Protein AF-A0A257W7K9-F1 (afdb_monomer_lite)

Secondary structure (DSSP, 8-state):
--GGGSTHHHHHHHHHHHHHT--HHHHHHHHHHHHHHHHHHHHHHHHHHHHS-HHHHHHHHHHHHHHHHHHHHHHHHHHTT---TTS----TT-------

pLDDT: mean 70.28, std 15.48, range [39.56, 90.56]

Structure (mmCIF, N/CA/C/O backbone):
data_AF-A0A257W7K9-F1
#
_entry.id   AF-A0A257W7K9-F1
#
loop_
_atom_site.group_PDB
_atom_site.id
_atom_site.type_symbol
_atom_site.label_atom_id
_atom_site.label_alt_id
_atom_site.label_comp_id
_atom_site.label_asym_id
_atom_site.label_entity_id
_atom_site.label_seq_id
_atom_site.pdbx_PDB_ins_code
_atom_site.Cartn_x
_atom_site.Cartn_y
_atom_site.Cartn_z
_atom_site.occupancy
_atom_site.B_iso_or_equiv
_atom_site.auth_seq_id
_atom_site.auth_comp_id
_atom_site.auth_asym_id
_atom_site.auth_atom_id
_atom_site.pdbx_PDB_model_num
ATOM 1 N N . MET A 1 1 ? -0.202 -13.716 13.902 1.00 43.31 1 MET A N 1
ATOM 2 C CA . MET A 1 1 ? 0.554 -12.586 13.317 1.00 43.31 1 MET A CA 1
ATOM 3 C C . MET A 1 1 ? 0.371 -12.616 11.801 1.00 43.31 1 MET A C 1
ATOM 5 O O . MET A 1 1 ? 1.216 -13.144 11.098 1.00 43.31 1 MET A O 1
ATOM 9 N N . LEU A 1 2 ? -0.769 -12.143 11.288 1.00 45.72 2 LEU A N 1
ATOM 10 C CA . LEU A 1 2 ? -1.104 -12.232 9.858 1.00 45.72 2 LEU A CA 1
ATOM 11 C C . LEU A 1 2 ? -0.801 -10.900 9.144 1.00 45.72 2 LEU A C 1
ATOM 13 O O . LEU A 1 2 ? -1.652 -10.325 8.476 1.00 45.72 2 LEU A O 1
ATOM 17 N N . ASN A 1 3 ? 0.429 -10.395 9.295 1.00 48.38 3 ASN A N 1
ATOM 18 C CA . ASN A 1 3 ? 0.924 -9.214 8.568 1.00 48.38 3 ASN A CA 1
ATOM 19 C C . ASN A 1 3 ? 1.201 -9.513 7.074 1.00 48.38 3 ASN A C 1
ATOM 21 O O . ASN A 1 3 ? 1.876 -8.740 6.410 1.00 48.38 3 ASN A O 1
ATOM 25 N N . GLY A 1 4 ? 0.687 -10.621 6.527 1.00 48.12 4 GLY A N 1
ATOM 26 C CA . GLY A 1 4 ? 0.821 -10.965 5.105 1.00 48.12 4 GLY A CA 1
ATOM 27 C C . GLY A 1 4 ? -0.026 -10.091 4.172 1.00 48.12 4 GLY A C 1
ATOM 28 O O . GLY A 1 4 ? 0.243 -10.048 2.979 1.00 48.12 4 GLY A O 1
ATOM 29 N N . LEU A 1 5 ? -1.017 -9.370 4.718 1.00 49.22 5 LEU A N 1
ATOM 30 C CA . LEU A 1 5 ? -1.832 -8.374 4.002 1.00 49.22 5 LEU A CA 1
ATOM 31 C C . LEU A 1 5 ? -1.401 -6.927 4.300 1.00 49.22 5 LEU A C 1
ATOM 33 O O . LEU A 1 5 ? -1.992 -5.977 3.789 1.00 49.22 5 LEU A O 1
ATOM 37 N N . LEU A 1 6 ? -0.380 -6.744 5.145 1.00 50.25 6 LEU A N 1
ATOM 38 C CA . LEU A 1 6 ? 0.393 -5.508 5.111 1.00 50.25 6 LEU A CA 1
ATOM 39 C C . LEU A 1 6 ? 1.138 -5.490 3.766 1.00 50.25 6 LEU A C 1
ATOM 41 O O . LEU A 1 6 ? 1.423 -6.563 3.244 1.00 50.25 6 LEU A O 1
ATOM 45 N N . PRO A 1 7 ? 1.432 -4.314 3.195 1.00 56.66 7 PRO A N 1
ATOM 46 C CA . PRO A 1 7 ? 1.748 -4.046 1.777 1.00 56.66 7 PRO A CA 1
ATOM 47 C C . PRO A 1 7 ? 2.897 -4.829 1.108 1.00 56.66 7 PRO A C 1
ATOM 49 O O . PRO A 1 7 ? 3.266 -4.517 -0.019 1.00 56.66 7 PRO A O 1
ATOM 52 N N . CYS A 1 8 ? 3.425 -5.872 1.740 1.00 66.44 8 CYS A N 1
ATOM 53 C CA . CYS A 1 8 ? 4.340 -6.861 1.192 1.00 66.44 8 CYS A CA 1
ATOM 54 C C . CYS A 1 8 ? 3.896 -7.390 -0.184 1.00 66.44 8 CYS A C 1
ATOM 56 O O . CYS A 1 8 ? 4.731 -7.501 -1.071 1.00 66.44 8 CYS A O 1
ATOM 58 N N . GLY A 1 9 ? 2.592 -7.613 -0.411 1.00 68.75 9 GLY A N 1
ATOM 59 C CA . GLY A 1 9 ? 2.073 -8.003 -1.731 1.00 68.75 9 GLY A CA 1
ATOM 60 C C . GLY A 1 9 ? 2.216 -6.914 -2.805 1.00 68.75 9 GLY A C 1
ATOM 61 O O . GLY A 1 9 ? 2.636 -7.206 -3.918 1.00 68.75 9 GLY A O 1
ATOM 62 N N . LEU A 1 10 ? 1.939 -5.648 -2.470 1.00 72.62 10 LEU A N 1
ATOM 63 C CA . LEU A 1 10 ? 2.093 -4.518 -3.401 1.00 72.62 10 LEU A CA 1
ATOM 64 C C . LEU A 1 10 ? 3.564 -4.262 -3.736 1.00 72.62 10 LEU A C 1
ATOM 66 O O . LEU A 1 10 ? 3.902 -4.009 -4.888 1.00 72.62 10 LEU A O 1
ATOM 70 N N . VAL A 1 11 ? 4.439 -4.367 -2.735 1.00 78.06 11 VAL A N 1
ATOM 71 C CA . VAL A 1 11 ? 5.884 -4.235 -2.934 1.00 78.06 11 VAL A CA 1
ATOM 72 C C . VAL A 1 11 ? 6.419 -5.409 -3.753 1.00 78.06 11 VAL A C 1
ATOM 74 O O . VAL A 1 11 ? 7.195 -5.185 -4.671 1.00 78.06 11 VAL A O 1
ATOM 77 N N . TYR A 1 12 ? 5.971 -6.642 -3.499 1.00 79.19 12 TYR A N 1
ATOM 78 C CA . TYR A 1 12 ? 6.364 -7.807 -4.298 1.00 79.19 12 TYR A CA 1
ATOM 79 C C . TYR A 1 12 ? 6.010 -7.626 -5.778 1.00 79.19 12 TYR A C 1
ATOM 81 O O . TYR A 1 12 ? 6.867 -7.809 -6.639 1.00 79.19 12 TYR A O 1
ATOM 89 N N . LEU A 1 13 ? 4.792 -7.156 -6.068 1.00 76.25 13 LEU A N 1
ATOM 90 C CA . LEU A 1 13 ? 4.367 -6.826 -7.431 1.00 76.25 13 LEU A CA 1
ATOM 91 C C . LEU A 1 13 ? 5.210 -5.703 -8.055 1.00 76.25 13 LEU A C 1
ATOM 93 O O . LEU A 1 13 ? 5.559 -5.799 -9.228 1.00 76.25 13 LEU A O 1
ATOM 97 N N . ALA A 1 14 ? 5.574 -4.676 -7.281 1.00 80.94 14 ALA A N 1
ATOM 98 C CA . ALA A 1 14 ? 6.424 -3.580 -7.750 1.00 80.94 14 ALA A CA 1
ATOM 99 C C . ALA A 1 14 ? 7.847 -4.044 -8.102 1.00 80.94 14 ALA A C 1
ATOM 101 O O . ALA A 1 14 ? 8.450 -3.578 -9.069 1.00 80.94 14 ALA A O 1
ATOM 102 N N . ILE A 1 15 ? 8.394 -4.984 -7.329 1.00 77.69 15 ILE A N 1
ATOM 103 C CA . ILE A 1 15 ? 9.699 -5.570 -7.627 1.00 77.69 15 ILE A CA 1
ATOM 104 C C . ILE A 1 15 ? 9.590 -6.414 -8.908 1.00 77.69 15 ILE A C 1
ATOM 106 O O . ILE A 1 15 ? 10.401 -6.246 -9.818 1.00 77.69 15 ILE A O 1
ATOM 110 N N . SER A 1 16 ? 8.554 -7.249 -9.036 1.00 81.00 16 SER A N 1
ATOM 111 C CA . SER A 1 16 ? 8.305 -8.038 -10.250 1.00 81.00 16 SER A CA 1
ATOM 112 C C . SER A 1 16 ? 8.140 -7.168 -11.504 1.00 81.00 16 SER A C 1
ATOM 114 O O . SER A 1 16 ? 8.746 -7.473 -12.528 1.00 81.00 16 SER A O 1
ATOM 116 N N . SER A 1 17 ? 7.398 -6.057 -11.440 1.00 78.25 17 SER A N 1
ATOM 117 C CA . SER A 1 17 ? 7.236 -5.140 -12.581 1.00 78.25 17 SER A CA 1
ATOM 118 C C . SER A 1 17 ? 8.542 -4.434 -12.960 1.00 78.25 17 SER A C 1
ATOM 120 O O . SER A 1 17 ? 8.834 -4.251 -14.144 1.00 78.25 17 SER A O 1
ATOM 122 N N . SER A 1 18 ? 9.371 -4.091 -11.969 1.00 80.88 18 SER A N 1
ATOM 123 C CA . SER A 1 18 ? 10.696 -3.516 -12.217 1.00 80.88 18 SER A CA 1
ATOM 124 C C . SER A 1 18 ? 11.642 -4.509 -12.903 1.00 80.88 18 SER A C 1
ATOM 126 O O . SER A 1 18 ? 12.388 -4.112 -13.797 1.00 80.88 18 SER A O 1
ATOM 128 N N . PHE A 1 19 ? 11.558 -5.801 -12.560 1.00 77.75 19 PHE A N 1
ATOM 129 C CA . PHE A 1 19 ? 12.328 -6.858 -13.219 1.00 77.75 19 PHE A CA 1
ATOM 130 C C . PHE A 1 19 ? 11.899 -7.066 -14.674 1.00 77.75 19 PHE A C 1
ATOM 132 O O . PHE A 1 19 ? 12.758 -7.191 -15.543 1.00 77.75 19 PHE A O 1
ATOM 139 N N . ILE A 1 20 ? 10.592 -7.036 -14.959 1.00 74.44 20 ILE A N 1
ATOM 140 C CA . ILE A 1 20 ? 10.048 -7.182 -16.324 1.00 74.44 20 ILE A CA 1
ATOM 141 C C . ILE A 1 20 ? 10.530 -6.054 -17.249 1.00 74.44 20 ILE A C 1
ATOM 143 O O . ILE A 1 20 ? 10.727 -6.257 -18.441 1.00 74.44 20 ILE A O 1
ATOM 147 N N . THR A 1 21 ? 10.793 -4.869 -16.697 1.00 72.62 21 THR A N 1
ATOM 148 C CA . THR A 1 21 ? 11.246 -3.701 -17.463 1.00 72.62 21 THR A CA 1
ATOM 149 C C . THR A 1 21 ? 12.661 -3.867 -18.056 1.00 72.62 21 THR A C 1
ATOM 151 O O . THR A 1 21 ? 13.038 -3.101 -18.946 1.00 72.62 21 THR A O 1
ATOM 154 N N . GLY A 1 22 ? 13.463 -4.834 -17.586 1.00 69.50 22 GLY A N 1
ATOM 155 C CA . GLY A 1 22 ? 14.752 -5.243 -18.175 1.00 69.50 22 GLY A CA 1
ATOM 156 C C . GLY A 1 22 ? 15.900 -4.220 -18.116 1.00 69.50 22 GLY A C 1
ATOM 157 O O . GLY A 1 22 ? 17.063 -4.594 -18.218 1.00 69.50 22 GLY A O 1
ATOM 158 N N . ASN A 1 23 ? 15.608 -2.933 -17.912 1.00 72.75 23 ASN A N 1
ATOM 159 C CA . ASN A 1 23 ? 16.585 -1.850 -17.866 1.00 72.75 23 ASN A CA 1
ATOM 160 C C . ASN A 1 23 ? 16.570 -1.153 -16.497 1.00 72.75 23 ASN A C 1
ATOM 162 O O . ASN A 1 23 ? 15.553 -0.572 -16.102 1.00 72.75 23 ASN A O 1
ATOM 166 N N . ALA A 1 24 ? 17.716 -1.147 -15.805 1.00 78.62 24 ALA A N 1
ATOM 167 C CA . ALA A 1 24 ? 17.866 -0.592 -14.454 1.00 78.62 24 ALA A CA 1
ATOM 168 C C . ALA A 1 24 ? 17.409 0.876 -14.345 1.00 78.62 24 ALA A C 1
ATOM 170 O O . ALA A 1 24 ? 16.846 1.276 -13.329 1.00 78.62 24 ALA A O 1
ATOM 171 N N . TRP A 1 25 ? 17.573 1.666 -15.412 1.00 80.75 25 TRP A N 1
ATOM 172 C CA . TRP A 1 25 ? 17.155 3.071 -15.442 1.00 80.75 25 TRP A CA 1
ATOM 173 C C . TRP A 1 25 ? 15.630 3.246 -15.390 1.00 80.75 25 TRP A C 1
ATOM 175 O O . TRP A 1 25 ? 15.110 4.054 -14.622 1.00 80.75 25 TRP A O 1
ATOM 185 N N . LYS A 1 26 ? 14.893 2.451 -16.177 1.00 79.06 26 LYS A N 1
ATOM 186 C CA . LYS A 1 26 ? 13.423 2.494 -16.214 1.00 79.06 26 LYS A CA 1
ATOM 187 C C . LYS A 1 26 ? 12.813 1.872 -14.950 1.00 79.06 26 LYS A C 1
ATOM 189 O O . LYS A 1 26 ? 11.857 2.422 -14.409 1.00 79.06 26 LYS A O 1
ATOM 194 N N . GLY A 1 27 ? 13.403 0.787 -14.437 1.00 81.12 27 GLY A N 1
ATOM 195 C CA . GLY A 1 27 ? 13.000 0.183 -13.161 1.00 81.12 27 GLY A CA 1
ATOM 196 C C . GLY A 1 27 ? 13.221 1.117 -11.963 1.00 81.12 27 GLY A C 1
ATOM 197 O O . GLY A 1 27 ? 12.353 1.227 -11.098 1.00 81.12 27 GLY A O 1
ATOM 198 N N . GLY A 1 28 ? 14.334 1.861 -11.949 1.00 84.31 28 GLY A N 1
ATOM 199 C CA . GLY A 1 28 ? 14.600 2.897 -10.948 1.00 84.31 28 GLY A CA 1
ATOM 200 C C . GLY A 1 28 ? 13.563 4.021 -10.977 1.00 84.31 28 GLY A C 1
ATOM 201 O O . GLY A 1 28 ? 13.031 4.394 -9.933 1.00 84.31 28 GLY A O 1
ATOM 202 N N . LEU A 1 29 ? 13.200 4.505 -12.170 1.00 86.31 29 LEU A N 1
ATOM 203 C CA . LEU A 1 29 ? 12.169 5.535 -12.331 1.00 86.31 29 LEU A CA 1
ATOM 204 C C . LEU A 1 29 ? 10.785 5.051 -11.853 1.00 86.31 29 LEU A C 1
ATOM 206 O O . LEU A 1 29 ? 10.069 5.797 -11.184 1.00 86.31 29 LEU A O 1
ATOM 210 N N . PHE A 1 30 ? 10.438 3.786 -12.124 1.00 85.06 30 PHE A N 1
ATOM 211 C CA . PHE A 1 30 ? 9.221 3.153 -11.604 1.00 85.06 30 PHE A CA 1
ATOM 212 C C . PHE A 1 30 ? 9.224 3.083 -10.070 1.00 85.06 30 PHE A C 1
ATOM 214 O O . PHE A 1 30 ? 8.229 3.440 -9.443 1.00 85.06 30 PHE A O 1
ATOM 221 N N . MET A 1 31 ? 10.343 2.695 -9.450 1.00 85.44 31 MET A N 1
ATOM 222 C CA . MET A 1 31 ? 10.469 2.655 -7.987 1.00 85.44 31 MET A CA 1
ATOM 223 C C . MET A 1 31 ? 10.355 4.040 -7.341 1.00 85.44 31 MET A C 1
ATOM 225 O O . MET A 1 31 ? 9.768 4.158 -6.267 1.00 85.44 31 MET A O 1
ATOM 229 N N . VAL A 1 32 ? 10.847 5.097 -7.995 1.00 88.56 32 VAL A N 1
ATOM 230 C CA . VAL A 1 32 ? 10.677 6.479 -7.515 1.00 88.56 32 VAL A CA 1
ATOM 231 C C . VAL A 1 32 ? 9.201 6.879 -7.517 1.00 88.56 32 VAL A C 1
ATOM 233 O O . VAL A 1 32 ? 8.703 7.366 -6.504 1.00 88.56 32 VAL A O 1
ATOM 236 N N . PHE A 1 33 ? 8.475 6.622 -8.608 1.00 87.94 33 PHE A N 1
ATOM 237 C CA . PHE A 1 33 ? 7.035 6.899 -8.684 1.00 87.94 33 PHE A CA 1
ATOM 238 C C . PHE A 1 33 ? 6.221 6.035 -7.712 1.00 87.94 33 PHE A C 1
ATOM 240 O O . PHE A 1 33 ? 5.324 6.539 -7.035 1.00 87.94 33 PHE A O 1
ATOM 247 N N . PHE A 1 34 ? 6.558 4.750 -7.587 1.00 85.69 34 PHE A N 1
ATOM 248 C CA . PHE A 1 34 ? 5.931 3.841 -6.629 1.00 85.69 34 PHE A CA 1
ATOM 249 C C . PHE A 1 34 ? 6.162 4.298 -5.184 1.00 85.69 34 PHE A C 1
ATOM 251 O O . PHE A 1 34 ? 5.227 4.325 -4.379 1.00 85.69 34 PHE A O 1
ATOM 258 N N . GLY A 1 35 ? 7.386 4.722 -4.863 1.00 87.19 35 GLY A N 1
ATOM 259 C CA . GLY A 1 35 ? 7.739 5.330 -3.586 1.00 87.19 35 GLY A CA 1
ATOM 260 C C . GLY A 1 35 ? 6.948 6.610 -3.332 1.00 87.19 35 GLY A C 1
ATOM 261 O O . GLY A 1 35 ? 6.331 6.731 -2.278 1.00 87.19 35 GLY A O 1
ATOM 262 N N . MET A 1 36 ? 6.875 7.515 -4.313 1.00 90.56 36 MET A N 1
ATOM 263 C CA . MET A 1 36 ? 6.089 8.752 -4.233 1.00 90.56 36 MET A CA 1
ATOM 264 C C . MET A 1 36 ? 4.586 8.524 -4.094 1.00 90.56 36 MET A C 1
ATOM 266 O O . MET A 1 36 ? 3.923 9.397 -3.557 1.00 90.56 36 MET A O 1
ATOM 270 N N . GLY A 1 37 ? 4.029 7.401 -4.548 1.00 86.38 37 GLY A N 1
ATOM 271 C CA . GLY A 1 37 ? 2.624 7.058 -4.304 1.00 86.38 37 GLY A CA 1
ATOM 272 C C . GLY A 1 37 ? 2.406 6.389 -2.944 1.00 86.38 37 GLY A C 1
ATOM 273 O O . GLY A 1 37 ? 1.456 6.697 -2.224 1.00 86.38 37 GLY A O 1
ATOM 274 N N . THR A 1 38 ? 3.319 5.500 -2.554 1.00 85.62 38 THR A N 1
ATOM 275 C CA . THR A 1 38 ? 3.190 4.687 -1.337 1.00 85.62 38 THR A CA 1
ATOM 276 C C . THR A 1 38 ? 3.519 5.478 -0.072 1.00 85.62 38 THR A C 1
ATOM 278 O O . THR A 1 38 ? 2.836 5.307 0.935 1.00 85.62 38 THR A O 1
ATOM 281 N N . LEU A 1 39 ? 4.513 6.374 -0.114 1.00 88.38 39 LEU A N 1
ATOM 282 C CA . LEU A 1 39 ? 4.868 7.267 0.996 1.00 88.38 39 LEU A CA 1
ATOM 283 C C . LEU A 1 39 ? 3.690 8.127 1.470 1.00 88.38 39 LEU A C 1
ATOM 285 O O . LEU A 1 39 ? 3.330 8.012 2.642 1.00 88.38 39 LEU A O 1
ATOM 289 N N . PRO A 1 40 ? 3.061 8.964 0.621 1.00 86.12 40 PRO A N 1
ATOM 290 C CA . PRO A 1 40 ? 1.948 9.805 1.039 1.00 86.12 40 PRO A CA 1
ATOM 291 C C . PRO A 1 40 ? 0.727 8.973 1.404 1.00 86.12 40 PRO A C 1
ATOM 293 O O . PRO A 1 40 ? 0.007 9.361 2.315 1.00 86.12 40 PRO A O 1
ATOM 296 N N . LEU A 1 41 ? 0.511 7.817 0.768 1.00 84.94 41 LEU A N 1
ATOM 297 C CA . LEU A 1 41 ? -0.571 6.920 1.156 1.00 84.94 41 LEU A CA 1
ATOM 298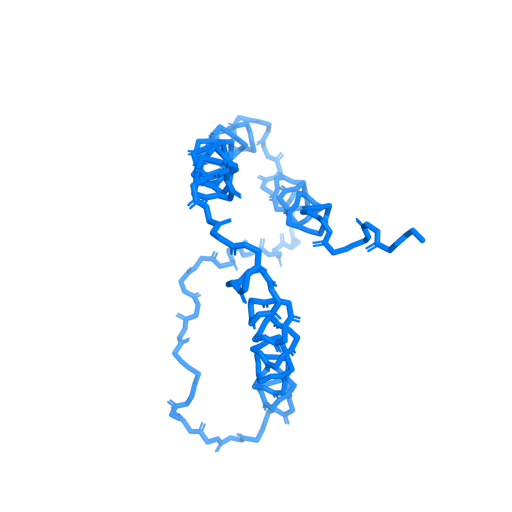 C C . LEU A 1 41 ? -0.350 6.370 2.571 1.00 84.94 41 LEU A C 1
ATOM 300 O O . LEU A 1 41 ? -1.247 6.456 3.405 1.00 84.94 41 LEU A O 1
ATOM 304 N N . MET A 1 42 ? 0.849 5.867 2.879 1.00 84.44 42 MET A N 1
ATOM 305 C CA . MET A 1 42 ? 1.202 5.417 4.227 1.00 84.44 42 MET A CA 1
ATOM 306 C C . MET A 1 42 ? 1.099 6.553 5.248 1.00 84.44 42 MET A C 1
ATOM 308 O O . MET A 1 42 ? 0.450 6.387 6.281 1.00 84.44 42 MET A O 1
ATOM 312 N N . LEU A 1 43 ? 1.655 7.726 4.942 1.00 84.88 43 LEU A N 1
ATOM 313 C CA . LEU A 1 43 ? 1.553 8.922 5.781 1.00 84.88 43 LEU A CA 1
ATOM 314 C C . LEU A 1 43 ? 0.095 9.318 6.032 1.00 84.88 43 LEU A C 1
ATOM 316 O O . LEU A 1 43 ? -0.293 9.509 7.183 1.00 84.88 43 LEU A O 1
ATOM 320 N N . ALA A 1 44 ? -0.735 9.363 4.989 1.00 85.50 44 ALA A N 1
ATOM 321 C CA . ALA A 1 44 ? -2.159 9.645 5.102 1.00 85.50 44 ALA A CA 1
ATOM 322 C C . ALA A 1 44 ? -2.854 8.596 5.974 1.00 85.50 44 ALA A C 1
ATOM 324 O O . ALA A 1 44 ? -3.601 8.958 6.875 1.00 85.50 44 ALA A O 1
ATOM 325 N N . THR A 1 45 ? -2.574 7.304 5.788 1.00 79.81 45 THR A N 1
ATOM 326 C CA . THR A 1 45 ? -3.191 6.253 6.612 1.00 79.81 45 THR A CA 1
ATOM 327 C C . THR A 1 45 ? -2.815 6.349 8.089 1.00 79.81 45 THR A C 1
ATOM 329 O O . THR A 1 45 ? -3.667 6.088 8.936 1.00 79.81 45 THR A O 1
ATOM 332 N N . VAL A 1 46 ? -1.588 6.761 8.423 1.00 80.06 46 VAL A N 1
ATOM 333 C CA . VAL A 1 46 ? -1.159 6.971 9.814 1.00 80.06 46 VAL A CA 1
ATOM 334 C C . VAL A 1 46 ? -1.769 8.251 10.387 1.00 80.06 46 VAL A C 1
ATOM 336 O O . VAL A 1 46 ? -2.295 8.226 11.498 1.00 80.06 46 VAL A O 1
ATOM 339 N N . PHE A 1 47 ? -1.770 9.347 9.623 1.00 82.38 47 PHE A N 1
ATOM 340 C CA . PHE A 1 47 ? -2.339 10.632 10.035 1.00 82.38 47 PHE A CA 1
ATOM 341 C C . PHE A 1 47 ? -3.852 10.532 10.269 1.00 82.38 47 PHE A C 1
ATOM 343 O O . PHE A 1 47 ? -4.340 10.821 11.363 1.00 82.38 47 PHE A O 1
ATOM 350 N N . PHE A 1 48 ? -4.589 10.008 9.285 1.00 78.44 48 PHE A N 1
ATOM 351 C CA . PHE A 1 48 ? -6.010 9.703 9.432 1.00 78.44 48 PHE A CA 1
ATOM 352 C C . PHE A 1 48 ? -6.236 8.648 10.507 1.00 78.44 48 PHE A C 1
ATOM 354 O O . PHE A 1 48 ? -7.151 8.799 11.300 1.00 78.44 48 PHE A O 1
ATOM 361 N N . GLY A 1 49 ? -5.402 7.609 10.581 1.00 73.38 49 GLY A N 1
ATOM 362 C CA . GLY A 1 49 ? -5.525 6.529 11.558 1.00 73.38 49 GLY A CA 1
ATOM 363 C C . GLY A 1 49 ? -5.316 6.951 13.015 1.00 73.38 49 GLY A C 1
ATOM 364 O O . GLY A 1 49 ? -5.813 6.249 13.897 1.00 73.38 49 GLY A O 1
ATOM 365 N N . SER A 1 50 ? -4.616 8.065 13.256 1.00 70.25 50 SER A N 1
ATOM 366 C CA . SER A 1 50 ? -4.421 8.688 14.573 1.00 70.25 50 SER A CA 1
ATOM 367 C C . SER A 1 50 ? -5.598 9.593 14.962 1.00 70.25 50 SER A C 1
ATOM 369 O O . SER A 1 50 ? -6.039 9.578 16.107 1.00 70.25 50 SER A O 1
ATOM 371 N N . TYR A 1 51 ? -6.182 10.310 13.993 1.00 69.69 51 TYR A N 1
ATOM 372 C CA . TYR A 1 51 ? -7.401 11.108 14.199 1.00 69.69 51 TYR A CA 1
ATOM 373 C C . TYR A 1 51 ? -8.688 10.250 14.223 1.00 69.69 51 TYR A C 1
ATOM 375 O O . TYR A 1 51 ? -9.767 10.715 14.590 1.00 69.69 51 TYR A O 1
ATOM 383 N N . MET A 1 52 ? -8.591 8.974 13.833 1.00 66.44 52 MET A N 1
ATOM 384 C CA . MET A 1 52 ? -9.727 8.066 13.689 1.00 66.44 52 MET A CA 1
ATOM 385 C C . MET A 1 52 ? -10.160 7.444 15.025 1.00 66.44 52 MET A C 1
ATOM 387 O O . MET A 1 52 ? -9.437 6.656 15.635 1.00 66.44 52 MET A O 1
ATOM 391 N N . ASN A 1 53 ? -11.406 7.698 15.426 1.00 63.94 53 ASN A N 1
ATOM 392 C CA . ASN A 1 53 ? -12.033 7.098 16.604 1.00 63.94 53 ASN A CA 1
ATOM 393 C C . ASN A 1 53 ? -12.076 5.549 16.502 1.00 63.94 53 ASN A C 1
ATOM 395 O O . ASN A 1 53 ? -12.348 4.994 15.431 1.00 63.94 53 ASN A O 1
ATOM 399 N N . GLN A 1 54 ? -11.846 4.838 17.617 1.00 68.12 54 GLN A N 1
ATOM 400 C CA . GLN A 1 54 ? -11.794 3.366 17.719 1.00 68.12 54 GLN A CA 1
ATOM 401 C C . GLN A 1 54 ? -12.997 2.678 17.036 1.00 68.12 54 GLN A C 1
ATOM 403 O O . GLN A 1 54 ? -12.853 1.607 16.445 1.00 68.12 54 GLN A O 1
ATOM 408 N N . GLN A 1 55 ? -14.173 3.315 17.034 1.00 67.56 55 GLN A N 1
ATOM 409 C CA . GLN A 1 55 ? -15.376 2.793 16.375 1.00 67.56 55 GLN A CA 1
ATOM 410 C C . GLN A 1 55 ? -15.253 2.680 14.845 1.00 67.56 55 GLN A C 1
ATOM 412 O O . GLN A 1 55 ? -15.781 1.737 14.250 1.00 67.56 55 GLN A O 1
ATOM 417 N N . ILE A 1 56 ? -14.527 3.589 14.190 1.00 72.19 56 ILE A N 1
ATOM 418 C CA . ILE A 1 56 ? -14.328 3.546 12.735 1.00 72.19 56 ILE A CA 1
ATOM 419 C C . ILE A 1 56 ? -13.319 2.455 12.370 1.00 72.19 56 ILE A C 1
ATOM 421 O O . ILE A 1 56 ? -13.533 1.749 11.388 1.00 72.19 56 ILE A O 1
ATOM 425 N N . ARG A 1 57 ? -12.283 2.216 13.189 1.00 70.56 57 ARG A N 1
ATOM 426 C CA . ARG A 1 57 ? -11.345 1.092 12.986 1.00 70.56 57 ARG A CA 1
ATOM 427 C C . ARG A 1 57 ? -12.061 -0.261 12.915 1.00 70.56 57 ARG A C 1
ATOM 429 O O . ARG A 1 57 ? -11.690 -1.101 12.097 1.00 70.56 57 ARG A O 1
ATOM 436 N N . VAL A 1 58 ? -13.095 -0.469 13.735 1.00 72.12 58 VAL A N 1
ATOM 437 C CA . VAL A 1 58 ? -13.887 -1.714 13.732 1.00 72.12 58 VAL A CA 1
ATOM 438 C C . VAL A 1 58 ? -14.743 -1.829 1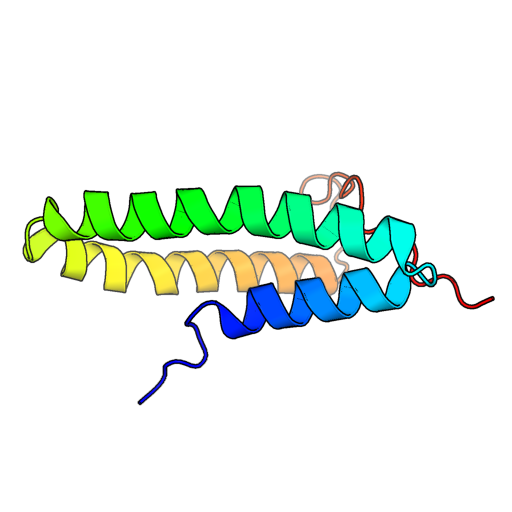2.467 1.00 72.12 58 VAL A C 1
ATOM 440 O O . VAL A 1 58 ? -14.771 -2.893 11.848 1.00 72.12 58 VAL A O 1
ATOM 443 N N . LYS A 1 59 ? -15.386 -0.736 12.030 1.00 75.00 59 LYS A N 1
ATOM 444 C CA . LYS A 1 59 ? -16.131 -0.703 10.757 1.00 75.00 59 LYS A CA 1
ATOM 445 C C . LYS A 1 59 ? -15.212 -0.951 9.560 1.00 75.00 59 LYS A C 1
ATOM 447 O O . LYS A 1 59 ? -15.543 -1.764 8.702 1.00 75.00 59 LYS A O 1
ATOM 452 N N . LEU A 1 60 ? -14.035 -0.327 9.540 1.00 76.06 60 LEU A N 1
ATOM 453 C CA . LEU A 1 60 ? -13.052 -0.470 8.467 1.00 76.06 60 LEU A CA 1
ATOM 454 C C . LEU A 1 60 ? -12.518 -1.907 8.382 1.00 76.06 60 LEU A C 1
ATOM 456 O O . LEU A 1 60 ? -12.474 -2.481 7.300 1.00 76.06 60 LEU A O 1
ATOM 460 N N . ARG A 1 61 ? -12.215 -2.542 9.524 1.00 74.88 61 ARG A N 1
ATOM 461 C CA . ARG A 1 61 ? -11.809 -3.959 9.574 1.00 74.88 61 ARG A CA 1
ATOM 462 C C . ARG A 1 61 ? -12.875 -4.928 9.058 1.00 74.88 61 ARG A C 1
ATOM 464 O O . ARG A 1 61 ? -12.500 -5.988 8.575 1.00 74.88 61 ARG A O 1
ATOM 471 N N . LYS A 1 62 ? -14.169 -4.596 9.149 1.00 75.38 62 LYS A N 1
ATOM 472 C CA . LYS A 1 62 ? -15.253 -5.380 8.524 1.00 75.38 62 LYS A CA 1
ATOM 473 C C . LYS A 1 62 ? -15.456 -5.040 7.046 1.00 75.38 62 LYS A C 1
ATOM 475 O O . LYS A 1 62 ? -15.756 -5.934 6.266 1.00 75.38 62 LYS A O 1
ATOM 480 N N . ALA A 1 63 ? -15.274 -3.780 6.655 1.00 81.25 63 ALA A N 1
ATOM 481 C CA . ALA A 1 63 ? -15.460 -3.330 5.276 1.00 81.25 63 ALA A CA 1
ATOM 482 C C . ALA A 1 63 ? -14.359 -3.838 4.331 1.00 81.25 63 ALA A C 1
ATOM 484 O O . ALA A 1 63 ? -14.660 -4.284 3.228 1.00 81.25 63 ALA A O 1
ATOM 485 N N . VAL A 1 64 ? -13.096 -3.825 4.773 1.00 81.56 64 VAL A N 1
ATOM 486 C CA . VAL A 1 64 ? -11.937 -4.278 3.982 1.00 81.56 64 VAL A CA 1
ATOM 487 C C . VAL A 1 64 ? -12.092 -5.714 3.455 1.00 81.56 64 VAL A C 1
ATOM 489 O O . VAL A 1 64 ? -11.984 -5.893 2.244 1.00 81.56 64 VAL A O 1
ATOM 492 N N . PRO A 1 65 ? -12.376 -6.744 4.277 1.00 79.44 65 PRO A N 1
ATOM 493 C CA . PRO A 1 65 ? -12.519 -8.108 3.774 1.00 79.44 65 PRO A CA 1
ATOM 494 C C . PRO A 1 65 ? -13.730 -8.272 2.849 1.00 79.44 65 PRO A C 1
ATOM 496 O O . PRO A 1 65 ? -13.633 -9.016 1.882 1.00 79.44 65 PRO A O 1
ATOM 4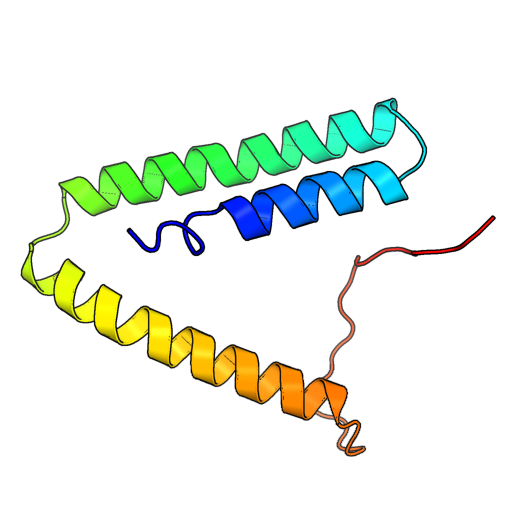99 N N . VAL A 1 66 ? -14.836 -7.553 3.080 1.00 86.88 66 VAL A N 1
ATOM 500 C CA . VAL A 1 66 ? -16.002 -7.581 2.176 1.00 86.88 66 VAL A CA 1
ATOM 501 C C . VAL A 1 66 ? -15.639 -6.986 0.817 1.00 86.88 66 VAL A C 1
ATOM 503 O O . VAL A 1 66 ? -15.925 -7.589 -0.213 1.00 86.88 66 VAL A O 1
ATOM 506 N N . PHE A 1 67 ? -14.955 -5.842 0.800 1.00 83.62 67 PHE A N 1
ATOM 507 C CA . PHE A 1 67 ? -14.486 -5.222 -0.437 1.00 83.62 67 PHE A CA 1
ATOM 508 C C . PHE A 1 67 ? -13.508 -6.129 -1.196 1.00 83.62 67 PHE A C 1
ATOM 510 O O . PHE A 1 67 ? -13.658 -6.321 -2.401 1.00 83.62 67 PHE A O 1
ATOM 517 N N . LEU A 1 68 ? -12.549 -6.741 -0.491 1.00 82.00 68 LEU A N 1
ATOM 518 C CA . LEU A 1 68 ? -11.612 -7.701 -1.081 1.00 82.00 68 LEU A CA 1
ATOM 519 C C . LEU A 1 68 ? -12.325 -8.930 -1.642 1.00 82.00 68 LEU A C 1
ATOM 521 O O . LEU A 1 68 ? -11.959 -9.393 -2.715 1.00 82.00 68 LEU A O 1
ATOM 525 N N . PHE A 1 69 ? -13.352 -9.436 -0.960 1.00 87.06 69 PHE A N 1
ATOM 526 C CA . PHE A 1 69 ? -14.133 -10.573 -1.436 1.00 87.06 69 PHE A CA 1
ATOM 527 C C . PHE A 1 69 ? -14.896 -10.236 -2.722 1.00 87.06 69 PHE A C 1
ATOM 529 O O . PHE A 1 69 ? -14.876 -11.018 -3.668 1.00 87.06 69 PHE A O 1
ATOM 536 N N . VAL A 1 70 ? -15.503 -9.046 -2.797 1.00 88.25 70 VAL A N 1
ATOM 537 C CA . VAL A 1 70 ? -16.172 -8.558 -4.015 1.00 88.25 70 VAL A CA 1
ATOM 538 C C . VAL A 1 70 ? -15.172 -8.389 -5.159 1.00 88.25 70 VAL A C 1
ATOM 540 O O . VAL A 1 70 ? -15.419 -8.874 -6.259 1.00 88.25 70 VAL A O 1
ATOM 543 N N . MET A 1 71 ? -14.024 -7.754 -4.908 1.00 82.94 71 MET A N 1
ATOM 544 C CA . MET A 1 71 ? -12.969 -7.591 -5.915 1.00 82.94 71 MET A CA 1
ATOM 545 C C . MET A 1 71 ? -12.416 -8.937 -6.393 1.00 82.94 71 MET A C 1
ATOM 547 O O . MET A 1 71 ? -12.260 -9.138 -7.594 1.00 82.94 71 MET A O 1
ATOM 551 N N . ALA A 1 72 ? -12.168 -9.877 -5.478 1.00 81.62 72 ALA A N 1
ATOM 552 C CA . ALA A 1 72 ? -11.704 -11.221 -5.806 1.00 81.62 72 ALA A CA 1
ATOM 553 C C . ALA A 1 72 ? -12.743 -11.991 -6.630 1.00 81.62 72 ALA A C 1
ATOM 555 O O . ALA A 1 72 ? -12.390 -12.584 -7.645 1.00 81.62 72 ALA A O 1
ATOM 556 N N . ALA A 1 73 ? -14.024 -11.930 -6.254 1.00 87.56 73 ALA A N 1
ATOM 557 C CA . ALA A 1 73 ? -15.103 -12.534 -7.027 1.00 87.56 73 ALA A CA 1
ATOM 558 C C . ALA A 1 73 ? -15.169 -11.940 -8.444 1.00 87.56 73 ALA A C 1
ATOM 560 O O . ALA A 1 73 ? -15.165 -12.690 -9.416 1.00 87.56 73 ALA A O 1
ATOM 561 N N . LEU A 1 74 ? -15.132 -10.610 -8.588 1.00 81.38 74 LEU A N 1
ATOM 562 C CA . LEU A 1 74 ? -15.097 -9.951 -9.900 1.00 81.38 74 LEU A CA 1
ATOM 563 C C . LEU A 1 74 ? -13.879 -10.368 -10.738 1.00 81.38 74 LEU A C 1
ATOM 565 O O . LEU A 1 74 ? -14.007 -10.537 -11.950 1.00 81.38 74 LEU A O 1
ATOM 569 N N . LEU A 1 75 ? -12.714 -10.562 -10.113 1.00 75.62 75 LEU A N 1
ATOM 570 C CA . LEU A 1 75 ? -11.485 -10.980 -10.790 1.00 75.62 75 LEU A CA 1
ATOM 571 C C . LEU A 1 75 ? -11.508 -12.464 -11.204 1.00 75.62 75 LEU A C 1
ATOM 573 O O . LEU A 1 75 ? -10.973 -12.828 -12.248 1.00 75.62 75 LEU A O 1
ATOM 577 N N . ILE A 1 76 ? -12.180 -13.318 -10.432 1.00 82.50 76 ILE A N 1
ATOM 578 C CA . ILE A 1 76 ? -12.429 -14.715 -10.808 1.00 82.50 76 ILE A CA 1
ATOM 579 C C . ILE A 1 76 ? -13.426 -14.773 -11.969 1.00 82.50 76 ILE A C 1
ATOM 581 O O . ILE A 1 76 ? -13.177 -15.469 -12.950 1.00 82.50 76 ILE A O 1
ATOM 585 N N . LEU A 1 77 ? -14.510 -13.989 -11.916 1.00 76.56 77 LEU A N 1
ATOM 586 C CA . LEU A 1 77 ? -15.479 -13.887 -13.012 1.00 76.56 77 LEU A CA 1
ATOM 587 C C . LEU A 1 77 ? -14.840 -13.329 -14.299 1.00 76.56 77 LEU A C 1
ATOM 589 O O . LEU A 1 77 ? -15.148 -13.812 -15.386 1.00 76.56 77 LEU A O 1
ATOM 593 N N . ARG A 1 78 ? -13.921 -12.355 -14.188 1.00 66.31 78 ARG A N 1
ATOM 594 C CA . ARG A 1 78 ? -13.034 -11.895 -15.278 1.00 66.31 78 ARG A CA 1
ATOM 595 C C . ARG A 1 78 ? -12.250 -13.055 -15.893 1.00 66.31 78 ARG A C 1
ATOM 597 O O . ARG A 1 78 ? -12.237 -13.195 -17.111 1.00 66.31 78 ARG A O 1
ATOM 604 N N . GLY A 1 79 ? -11.572 -13.836 -15.050 1.00 69.12 79 GLY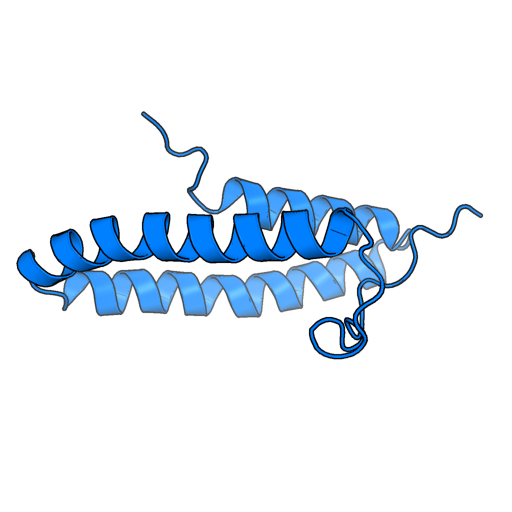 A N 1
ATOM 605 C CA . GLY A 1 79 ? -10.673 -14.916 -15.466 1.00 69.12 79 GLY A CA 1
ATOM 606 C C . GLY A 1 79 ? -11.396 -16.134 -16.040 1.00 69.12 79 GLY A C 1
ATOM 60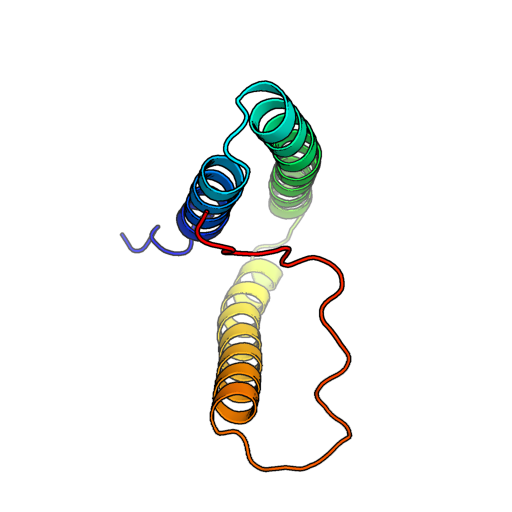7 O O . GLY A 1 79 ? -10.859 -16.797 -16.919 1.00 69.12 79 GLY A O 1
ATOM 608 N N . MET A 1 80 ? -12.633 -16.394 -15.607 1.00 70.12 80 MET A N 1
ATOM 609 C CA . MET A 1 80 ? -13.476 -17.474 -16.134 1.00 70.12 80 MET A CA 1
ATOM 610 C C . MET A 1 80 ? -14.007 -17.221 -17.553 1.00 70.12 80 MET A C 1
ATOM 612 O O . MET A 1 80 ? -14.642 -18.110 -18.114 1.00 70.12 80 MET A O 1
ATOM 616 N N . GLY A 1 81 ? -13.748 -16.053 -18.155 1.00 65.75 81 GLY A N 1
ATOM 617 C CA . GLY A 1 81 ? -13.913 -15.861 -19.599 1.00 65.75 81 GLY A CA 1
ATOM 618 C C . GLY A 1 81 ? -15.331 -16.095 -20.132 1.00 65.75 81 GLY A C 1
ATOM 619 O O . GLY A 1 81 ? -15.491 -16.489 -21.284 1.00 65.75 81 GLY A O 1
ATOM 620 N N . LEU A 1 82 ? -16.373 -15.858 -19.329 1.00 53.03 82 LEU A N 1
ATOM 621 C CA . LEU A 1 82 ? -17.750 -15.857 -19.826 1.00 53.03 82 LEU A CA 1
ATOM 622 C C . LEU A 1 82 ? -17.954 -14.572 -20.640 1.00 53.03 82 LEU A C 1
ATOM 624 O O . LEU A 1 82 ? -18.027 -13.483 -20.071 1.00 53.03 82 LEU A O 1
ATOM 628 N N . GLY A 1 83 ? -17.968 -14.703 -21.970 1.00 53.56 83 GLY A N 1
ATOM 629 C CA . GLY A 1 83 ? -18.022 -13.619 -22.955 1.00 53.56 83 GLY A CA 1
ATOM 630 C C . GLY A 1 83 ? -19.234 -12.693 -22.826 1.00 53.56 83 GLY A C 1
ATOM 631 O O . GLY A 1 83 ? -20.166 -12.774 -23.619 1.00 53.56 83 GLY A O 1
ATOM 632 N N . ILE A 1 84 ? -19.201 -11.779 -21.851 1.00 54.28 84 ILE A N 1
ATOM 633 C CA . ILE A 1 84 ? -20.169 -10.693 -21.690 1.00 54.28 84 ILE A CA 1
ATOM 634 C C . ILE A 1 84 ? -19.403 -9.347 -21.694 1.00 54.28 84 ILE A C 1
ATOM 636 O O . ILE A 1 84 ? -18.600 -9.085 -20.792 1.00 54.28 84 ILE A O 1
ATOM 640 N N . PRO A 1 85 ? -19.639 -8.484 -22.701 1.00 52.44 85 PRO A N 1
ATOM 641 C CA . PRO A 1 85 ? -18.764 -7.378 -23.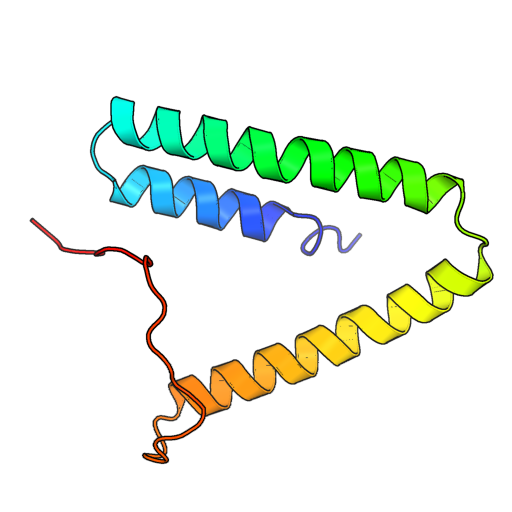126 1.00 52.44 85 PRO A CA 1
ATOM 642 C C . PRO A 1 85 ? -18.684 -6.138 -22.215 1.00 52.44 85 PRO A C 1
ATOM 644 O O . PRO A 1 85 ? -18.051 -5.160 -22.599 1.00 52.44 85 PRO A O 1
ATOM 647 N N . TYR A 1 86 ? -19.296 -6.123 -21.027 1.00 49.41 86 TYR A N 1
ATOM 648 C CA . TYR A 1 86 ? -19.517 -4.858 -20.299 1.00 49.41 86 TYR A CA 1
ATOM 649 C C . TYR A 1 86 ? -18.676 -4.618 -19.058 1.00 49.41 86 TYR A C 1
ATOM 651 O O . TYR A 1 86 ? -18.651 -3.506 -18.538 1.00 49.41 86 TYR A O 1
ATOM 659 N N . VAL A 1 87 ? -17.987 -5.635 -18.559 1.00 51.38 87 VAL A N 1
ATOM 660 C CA . VAL A 1 87 ? -17.283 -5.479 -17.287 1.00 51.38 87 VAL A CA 1
ATOM 661 C C . VAL A 1 87 ? -15.765 -5.348 -17.535 1.00 51.38 87 VAL A C 1
ATOM 663 O O . VAL A 1 87 ? -15.060 -4.935 -16.622 1.00 51.38 87 VAL A O 1
ATOM 666 N N . SER A 1 88 ? -15.257 -5.654 -18.745 1.00 41.81 88 SER A N 1
ATOM 667 C CA . SER A 1 88 ? -13.823 -5.685 -19.100 1.00 41.81 88 SER A CA 1
ATOM 668 C C . SER A 1 88 ? -13.390 -4.528 -20.024 1.00 41.81 88 SER A C 1
ATOM 670 O O . SER A 1 88 ? -13.136 -4.770 -21.203 1.00 41.81 88 SER A O 1
ATOM 672 N N . PRO A 1 89 ? -13.278 -3.275 -19.545 1.00 42.75 89 PRO A N 1
ATOM 673 C CA . PRO A 1 89 ? -12.522 -2.254 -20.255 1.00 42.75 89 PRO A CA 1
ATOM 674 C C . PRO A 1 89 ? -11.020 -2.479 -20.029 1.00 42.75 89 PRO A C 1
ATOM 676 O O . PRO A 1 89 ? -10.588 -2.874 -18.945 1.00 42.75 89 PRO A O 1
ATOM 679 N N . ALA A 1 90 ? -10.244 -2.270 -21.091 1.00 43.44 90 ALA A N 1
ATOM 680 C CA . ALA A 1 90 ? -8.807 -2.485 -21.153 1.00 43.44 90 ALA A CA 1
ATOM 681 C C . ALA A 1 90 ? -8.071 -1.830 -19.975 1.00 43.44 90 ALA A C 1
ATOM 683 O O . ALA A 1 90 ? -8.125 -0.613 -19.787 1.00 43.44 90 ALA A O 1
ATOM 684 N N . PHE A 1 91 ? -7.339 -2.639 -19.208 1.00 40.66 91 PHE A N 1
ATOM 685 C CA . PHE A 1 91 ? -6.291 -2.133 -18.335 1.00 40.66 91 PHE A CA 1
ATOM 686 C C . PHE A 1 91 ? -5.239 -1.455 -19.216 1.00 40.66 91 PHE A C 1
ATOM 688 O O . PHE A 1 91 ? -4.458 -2.113 -19.901 1.00 40.66 91 PHE A O 1
ATOM 695 N N . HIS A 1 92 ? -5.243 -0.125 -19.228 1.00 41.84 92 HIS A N 1
ATOM 696 C CA . HIS A 1 92 ? -4.130 0.657 -19.730 1.00 41.84 92 HIS A CA 1
ATOM 697 C C . HIS A 1 92 ? -2.940 0.419 -18.786 1.00 41.84 92 HIS A C 1
ATOM 699 O O . HIS A 1 92 ? -2.998 0.791 -17.617 1.00 41.84 92 HIS A O 1
ATOM 705 N N . GLN A 1 93 ? -1.891 -0.210 -19.327 1.00 43.44 93 GLN A N 1
ATOM 706 C CA . GLN A 1 93 ? -0.552 -0.374 -18.743 1.00 43.44 93 GLN A CA 1
ATOM 707 C C . GLN A 1 93 ? -0.390 -1.443 -17.642 1.00 43.44 93 GLN A C 1
ATOM 709 O O . GLN A 1 93 ? 0.091 -1.174 -16.546 1.00 43.44 93 GLN A O 1
ATOM 714 N N . ALA A 1 94 ? -0.678 -2.702 -17.973 1.00 44.59 94 ALA A N 1
ATOM 715 C CA . ALA A 1 94 ? 0.189 -3.805 -17.543 1.00 44.59 94 ALA A CA 1
ATOM 716 C C . ALA A 1 94 ? 1.002 -4.228 -18.774 1.00 44.59 94 ALA A C 1
ATOM 718 O O . ALA A 1 94 ? 0.676 -5.192 -19.463 1.00 44.59 94 ALA A O 1
ATOM 719 N N . GLU A 1 95 ? 1.969 -3.384 -19.135 1.00 45.84 95 GLU A N 1
ATOM 720 C CA . GLU A 1 95 ? 2.781 -3.547 -20.334 1.00 45.84 95 GLU A CA 1
ATOM 721 C C . GLU A 1 95 ? 3.681 -4.783 -20.206 1.00 45.84 95 GLU A C 1
ATOM 723 O O . GLU A 1 95 ? 4.566 -4.856 -19.357 1.00 45.84 95 GLU A O 1
ATOM 728 N N . ALA A 1 96 ? 3.376 -5.752 -21.070 1.00 41.25 96 ALA A N 1
ATOM 729 C CA . ALA A 1 96 ? 4.280 -6.698 -21.706 1.00 41.25 96 ALA A CA 1
ATOM 730 C C . ALA A 1 96 ? 5.257 -7.470 -20.801 1.00 41.25 96 ALA A C 1
ATOM 732 O O . ALA A 1 96 ? 6.451 -7.188 -20.744 1.00 41.25 96 ALA A O 1
ATOM 733 N N . VAL A 1 97 ? 4.783 -8.606 -20.277 1.00 46.25 97 VAL A N 1
ATOM 734 C CA . VAL A 1 97 ? 5.620 -9.817 -20.239 1.00 46.25 97 VAL A CA 1
ATOM 735 C C . VAL A 1 97 ? 5.774 -10.295 -21.687 1.00 46.25 97 VAL A C 1
ATOM 737 O O . VAL A 1 97 ? 5.050 -11.167 -22.158 1.00 46.25 97 VAL A O 1
ATOM 740 N N . GLY A 1 98 ? 6.654 -9.626 -22.429 1.00 39.78 98 GLY A N 1
ATOM 741 C CA . GLY A 1 98 ? 7.136 -10.063 -23.730 1.00 39.78 98 GLY A CA 1
ATOM 742 C C . GLY A 1 98 ? 8.508 -10.682 -23.534 1.00 39.78 98 GLY A C 1
ATOM 743 O O . GLY A 1 98 ? 9.461 -9.977 -23.221 1.00 39.78 98 GLY A O 1
ATOM 744 N N . CYS A 1 99 ? 8.603 -12.000 -23.676 1.00 41.38 99 CYS A N 1
ATOM 745 C CA . CYS A 1 99 ? 9.887 -12.671 -23.804 1.00 41.38 99 CYS A CA 1
ATOM 746 C C . CYS A 1 99 ? 10.540 -12.236 -25.122 1.00 41.38 99 CYS A C 1
ATOM 748 O O . CYS A 1 99 ? 10.064 -12.643 -26.183 1.00 41.38 99 CYS A O 1
ATOM 750 N N . HIS A 1 100 ? 11.614 -11.447 -25.047 1.00 39.56 100 HIS A N 1
ATOM 751 C CA . HIS A 1 100 ? 12.720 -11.498 -26.001 1.00 39.56 100 HIS A CA 1
ATOM 752 C C . HIS A 1 100 ? 14.007 -10.925 -25.402 1.00 39.56 100 HIS A C 1
ATOM 754 O O . HIS A 1 100 ? 13.912 -9.944 -24.633 1.00 39.56 100 HIS A O 1
#

Radius of gyration: 17.57 Å; chains: 1; bounding box: 38×29×44 Å

Sequence (100 aa):
MLNGLLPCGLVYLAISSSFITGNAWKGGLFMVFFGMGTLPLMLATVFFGSYMNQQIRVKLRKAVPVFLFVMAALLILRGMGLGIPYVSPAFHQAEAVGCH

Foldseek 3Di:
DPCVPVCPVVVVVLVVLLVLVVDVVVSVVSVVVVCVVVVVVVVVCVVCVVVDDPVVVVVVVVVVVVVVVVVVVLVVVVVVPPPDPPSDDDDDDPDDPDDD